Protein AF-A0A7C2TXX3-F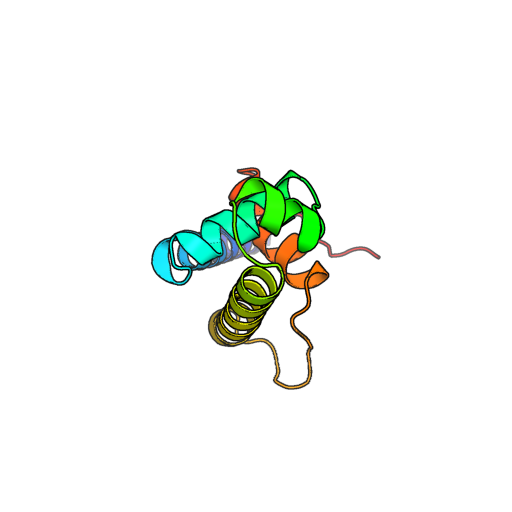1 (afdb_monomer_lite)

Secondary structure (DSSP, 8-state):
--HHHHHHHHHHHHHHHHIIIIIS-HHHHHHHHHHHHH---HHHHHHHTT--HHHHHHHHHHHHHHHHHHHT--TTS---HHHHHHHHHHHHHTSPPP-----

pLDDT: mean 85.18, std 13.75, range [37.62, 96.94]

Foldseek 3Di:
DPVVVVVVLVVLLVLLLCCLVPVQDPVLNLLLLCCQVVVDDLVVSCVVVVHDSVVSVVSVVVSQVSVCVSVVPDPPDGRDSVNSNQSNNCVSVVHGRDPPPDD

Sequence (103 aa):
MQEQRQLRHRAEWQRKKDFVERVLTRAEREVVELLVREGLSNESIAQRLHRSVRTIGNHLSHVYDKLHEFLGFREDVPTDRGVVIAELAPVFFGQPPRDESRG

Structure (mmCIF, N/CA/C/O backbone):
data_AF-A0A7C2TXX3-F1
#
_entry.id   AF-A0A7C2TXX3-F1
#
loop_
_atom_site.group_PDB
_atom_site.id
_atom_site.type_symbol
_atom_site.label_atom_id
_atom_site.label_alt_id
_atom_site.label_comp_id
_atom_site.label_asym_id
_atom_site.label_entity_id
_atom_site.label_seq_id
_atom_site.pdbx_PDB_ins_code
_atom_site.Cartn_x
_atom_site.Cartn_y
_atom_site.Cartn_z
_atom_site.occupancy
_atom_site.B_iso_or_equiv
_atom_site.auth_seq_id
_atom_site.auth_comp_id
_atom_site.auth_asym_id
_atom_site.auth_atom_id
_atom_site.pdbx_PDB_model_num
ATOM 1 N N . MET A 1 1 ? -17.103 11.799 -29.366 1.00 56.81 1 MET A N 1
ATOM 2 C CA . MET A 1 1 ? -16.367 10.608 -28.869 1.00 56.81 1 MET A CA 1
ATOM 3 C C . MET A 1 1 ? -15.512 10.893 -27.613 1.00 56.81 1 MET A C 1
ATOM 5 O O . MET A 1 1 ? -14.449 10.306 -27.470 1.00 56.81 1 MET A O 1
ATOM 9 N N . GLN A 1 2 ? -15.953 11.744 -26.672 1.00 57.44 2 GLN A N 1
ATOM 10 C CA . GLN A 1 2 ? -15.182 12.065 -25.446 1.00 57.44 2 GLN A CA 1
ATOM 11 C C . GLN A 1 2 ? -15.814 11.501 -24.155 1.00 57.44 2 GLN A C 1
ATOM 13 O O . GLN A 1 2 ? -15.096 11.211 -23.202 1.00 57.44 2 GLN A O 1
ATOM 18 N N . GLU A 1 3 ? -17.124 11.230 -24.157 1.00 60.56 3 GLU A N 1
ATOM 19 C CA . GLU A 1 3 ? -17.885 10.767 -22.982 1.00 60.56 3 GLU A CA 1
ATOM 20 C C . GLU A 1 3 ? -17.413 9.410 -22.420 1.00 60.56 3 GLU A C 1
ATOM 22 O O . GLU A 1 3 ? -17.399 9.190 -21.212 1.00 60.56 3 GLU A O 1
ATOM 27 N N . GLN A 1 4 ? -16.967 8.494 -23.292 1.00 61.56 4 GLN A N 1
ATOM 28 C CA . GLN A 1 4 ? -16.632 7.122 -22.887 1.00 61.56 4 GLN A CA 1
ATOM 29 C C . GLN A 1 4 ? -15.363 7.016 -22.025 1.00 61.56 4 GLN A C 1
ATOM 31 O O . GLN A 1 4 ? -15.245 6.084 -21.231 1.00 61.56 4 GLN A O 1
ATOM 36 N N . ARG A 1 5 ? -14.413 7.955 -22.152 1.00 60.22 5 ARG A N 1
ATOM 37 C CA . ARG A 1 5 ? -13.143 7.902 -21.403 1.00 60.22 5 ARG A CA 1
ATOM 38 C C . ARG A 1 5 ? -13.332 8.237 -19.923 1.00 60.22 5 ARG A C 1
ATOM 40 O O . ARG A 1 5 ? -12.748 7.572 -19.077 1.00 60.22 5 ARG A O 1
ATOM 47 N N . GLN A 1 6 ? -14.196 9.200 -19.599 1.00 60.59 6 GLN A N 1
ATOM 48 C CA . GLN A 1 6 ? -14.411 9.615 -18.207 1.00 60.59 6 GLN A CA 1
ATOM 49 C C . GLN A 1 6 ? -15.131 8.545 -17.375 1.00 60.59 6 GLN A C 1
ATOM 51 O O . GLN A 1 6 ? -14.831 8.366 -16.194 1.00 60.59 6 GLN A O 1
ATOM 56 N N . LEU A 1 7 ? -16.056 7.805 -17.995 1.00 63.84 7 LEU A N 1
ATOM 57 C CA . LEU A 1 7 ? -16.794 6.733 -17.323 1.00 63.84 7 LEU A CA 1
ATOM 58 C C . LEU A 1 7 ? -15.875 5.579 -16.907 1.00 63.84 7 LEU A C 1
ATOM 60 O O . LEU A 1 7 ? -16.000 5.080 -15.789 1.00 63.84 7 LEU A O 1
ATOM 64 N N . ARG A 1 8 ? -14.926 5.194 -17.773 1.00 68.00 8 ARG A N 1
ATOM 65 C CA . ARG A 1 8 ? -13.954 4.132 -17.472 1.00 68.00 8 ARG A CA 1
ATOM 66 C C . ARG A 1 8 ? -13.029 4.529 -16.327 1.00 68.00 8 ARG A C 1
ATOM 68 O O . ARG A 1 8 ? -12.977 3.805 -15.339 1.00 68.00 8 ARG A O 1
ATOM 75 N N . HIS A 1 9 ? -12.457 5.734 -16.376 1.00 69.81 9 HIS A N 1
ATOM 76 C CA . HIS A 1 9 ? -11.586 6.245 -15.307 1.00 69.81 9 HIS A CA 1
ATOM 77 C C . HIS A 1 9 ? -12.270 6.247 -13.936 1.00 69.81 9 HIS A C 1
ATOM 79 O O . HIS A 1 9 ? -11.659 5.902 -12.924 1.00 69.81 9 HIS A O 1
ATOM 85 N N . ARG A 1 10 ? -13.559 6.613 -13.890 1.00 73.06 10 ARG A N 1
ATOM 86 C CA . ARG A 1 10 ? -14.332 6.631 -12.641 1.00 73.06 10 ARG A CA 1
ATOM 87 C C . ARG A 1 10 ? -14.631 5.223 -12.125 1.00 73.06 10 ARG A C 1
ATOM 89 O O . ARG A 1 10 ? -14.550 5.002 -10.919 1.00 73.06 10 ARG A O 1
ATOM 96 N N . ALA A 1 11 ? -14.955 4.284 -13.014 1.00 82.00 11 ALA A N 1
ATOM 97 C CA . ALA A 1 11 ? -15.189 2.887 -12.651 1.00 82.00 11 ALA A CA 1
ATOM 98 C C . ALA A 1 11 ? -13.904 2.204 -12.154 1.00 82.00 11 ALA A C 1
ATOM 100 O O . ALA A 1 11 ? -13.932 1.497 -11.148 1.00 82.00 11 ALA A O 1
ATOM 101 N N . GLU A 1 12 ? -12.771 2.466 -12.805 1.00 82.19 12 GLU A N 1
ATOM 102 C CA . GLU A 1 12 ? -11.463 1.943 -12.402 1.00 82.19 12 GLU A CA 1
ATOM 103 C C . GLU A 1 12 ? -11.031 2.487 -11.042 1.00 82.19 12 GLU A C 1
ATOM 105 O O . GLU A 1 12 ? -10.638 1.719 -10.164 1.00 82.19 12 GLU A O 1
ATOM 110 N N . TRP A 1 13 ? -11.180 3.796 -10.820 1.00 82.88 13 TRP A N 1
ATOM 111 C CA . TRP A 1 13 ? -10.898 4.389 -9.515 1.00 82.88 13 TRP A CA 1
ATOM 112 C C . TRP A 1 13 ? -11.794 3.808 -8.417 1.00 82.88 13 TRP A C 1
ATOM 114 O O . TRP A 1 13 ? -11.303 3.462 -7.342 1.00 82.88 13 TRP A O 1
ATOM 124 N N . GLN A 1 14 ? -13.089 3.637 -8.693 1.00 87.25 14 GLN A N 1
ATOM 125 C CA . GLN A 1 14 ? -14.016 3.052 -7.729 1.00 87.25 14 GLN A CA 1
ATOM 126 C C . GLN A 1 14 ? -13.651 1.601 -7.394 1.00 87.25 14 GLN A C 1
ATOM 128 O O . GLN A 1 14 ? -13.725 1.216 -6.230 1.00 87.25 14 GLN A O 1
ATOM 133 N N . ARG A 1 15 ? -13.213 0.814 -8.383 1.00 89.62 15 ARG A N 1
ATOM 134 C CA . ARG A 1 15 ? -12.759 -0.568 -8.185 1.00 89.62 15 ARG A CA 1
ATOM 135 C C . ARG A 1 15 ? -11.483 -0.627 -7.342 1.00 89.62 15 ARG A C 1
ATOM 137 O O . ARG A 1 15 ? -11.429 -1.389 -6.384 1.00 89.62 15 ARG A O 1
ATOM 144 N N . LYS A 1 16 ? -10.491 0.221 -7.628 1.00 89.81 16 LYS A N 1
ATOM 145 C CA . LYS A 1 16 ? -9.255 0.334 -6.826 1.00 89.81 16 LYS A CA 1
ATOM 146 C C . LYS A 1 16 ? -9.545 0.775 -5.389 1.00 89.81 16 LYS A C 1
ATOM 148 O O . LYS A 1 16 ? -8.947 0.263 -4.446 1.00 89.81 16 LYS A O 1
ATOM 153 N N . LYS A 1 17 ? -10.495 1.695 -5.207 1.00 90.88 17 LYS A N 1
ATOM 154 C CA . LYS A 1 17 ? -10.953 2.109 -3.878 1.00 90.88 17 LYS A CA 1
ATOM 155 C C . LYS A 1 17 ? -11.621 0.952 -3.130 1.00 90.88 17 LYS A C 1
ATOM 157 O O . LYS A 1 17 ? -11.283 0.717 -1.976 1.00 90.88 17 LYS A O 1
ATOM 162 N N . ASP A 1 18 ? -12.501 0.202 -3.793 1.00 93.00 18 ASP A N 1
ATOM 163 C CA . ASP A 1 18 ? -13.169 -0.973 -3.218 1.00 93.00 18 ASP A CA 1
ATOM 164 C C . ASP A 1 18 ? -12.162 -2.055 -2.799 1.00 93.00 18 ASP A C 1
ATOM 166 O O . ASP A 1 18 ? -12.273 -2.597 -1.704 1.00 93.00 18 ASP A O 1
ATOM 170 N N . PHE A 1 19 ? -11.107 -2.276 -3.591 1.00 93.56 19 PHE A N 1
ATOM 171 C CA . PHE A 1 19 ? -10.002 -3.161 -3.217 1.00 93.56 19 PHE A CA 1
ATOM 172 C C . PHE A 1 19 ? -9.366 -2.759 -1.877 1.00 93.56 19 PHE A C 1
ATOM 174 O O . PHE A 1 19 ? -9.297 -3.558 -0.940 1.00 93.56 19 PHE A O 1
ATOM 181 N N . VAL A 1 20 ? -8.950 -1.496 -1.748 1.00 93.12 20 VAL A N 1
ATOM 182 C CA . VAL A 1 20 ? -8.335 -0.996 -0.509 1.00 93.12 20 VAL A CA 1
ATOM 183 C C . VAL A 1 20 ? -9.328 -1.033 0.653 1.00 93.12 20 VAL A C 1
ATOM 185 O O . VAL A 1 20 ? -8.935 -1.357 1.776 1.00 93.12 20 VAL A O 1
ATOM 188 N N . GLU A 1 21 ? -10.601 -0.707 0.406 1.00 92.62 21 GLU A N 1
ATOM 189 C CA . GLU A 1 21 ? -11.633 -0.575 1.437 1.00 92.62 21 GLU A CA 1
ATOM 190 C C . GLU A 1 21 ? -12.210 -1.911 1.928 1.00 92.62 21 GLU A C 1
ATOM 192 O O . GLU A 1 21 ? -12.492 -2.028 3.123 1.00 92.62 21 GLU A O 1
ATOM 197 N N . ARG A 1 22 ? -12.367 -2.899 1.040 1.00 93.81 22 ARG A N 1
ATOM 198 C CA . ARG A 1 22 ? -13.126 -4.137 1.289 1.00 93.81 22 ARG A CA 1
ATOM 199 C C . ARG A 1 22 ? -12.320 -5.425 1.157 1.00 93.81 22 ARG A C 1
ATOM 201 O O . ARG A 1 22 ? -12.689 -6.408 1.792 1.00 93.81 22 ARG A O 1
ATOM 208 N N . VAL A 1 23 ? -11.256 -5.441 0.353 1.00 95.25 23 VAL A N 1
ATOM 209 C CA . VAL A 1 23 ? -10.445 -6.652 0.110 1.00 95.25 23 VAL A CA 1
ATOM 210 C C . VAL A 1 23 ? -9.241 -6.707 1.049 1.00 95.25 23 VAL A C 1
ATOM 212 O O . VAL A 1 23 ? -8.918 -7.763 1.603 1.00 95.25 23 VAL A O 1
ATOM 215 N N . LEU A 1 24 ? -8.585 -5.564 1.267 1.00 95.25 24 LEU A N 1
ATOM 216 C CA . LEU A 1 24 ? -7.480 -5.477 2.217 1.00 95.25 24 LEU A CA 1
ATOM 217 C C . LEU A 1 24 ? -7.986 -5.471 3.659 1.00 95.25 24 LEU A C 1
ATOM 219 O O . LEU A 1 24 ? -8.862 -4.695 4.045 1.00 95.25 24 LEU A O 1
ATOM 223 N N . THR A 1 25 ? -7.359 -6.299 4.488 1.00 95.81 25 THR A N 1
ATOM 224 C CA . THR A 1 25 ? -7.501 -6.218 5.940 1.00 95.81 25 THR A CA 1
ATOM 225 C C . THR A 1 25 ? -6.869 -4.928 6.460 1.00 95.81 25 THR A C 1
ATOM 227 O O . THR A 1 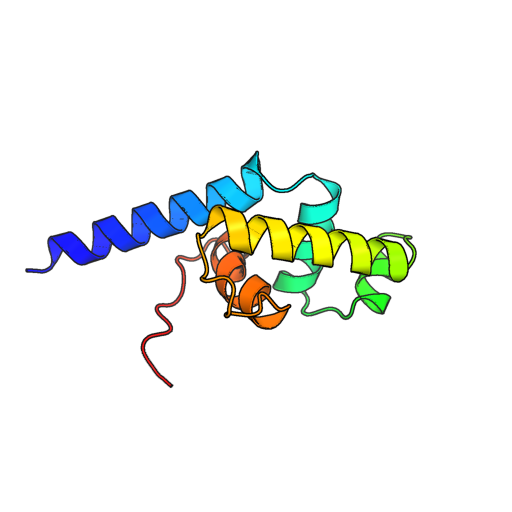25 ? -6.047 -4.291 5.797 1.00 95.81 25 THR A O 1
ATOM 230 N N . ARG A 1 26 ? -7.205 -4.550 7.698 1.00 93.94 26 ARG A N 1
ATOM 231 C CA . ARG A 1 26 ? -6.632 -3.357 8.336 1.00 93.94 26 ARG A CA 1
ATOM 232 C C . ARG A 1 26 ? -5.097 -3.383 8.358 1.00 93.94 26 ARG A C 1
ATOM 234 O O . ARG A 1 26 ? -4.482 -2.389 7.997 1.00 93.94 26 ARG A O 1
ATOM 241 N N . ALA A 1 27 ? -4.499 -4.517 8.724 1.00 93.69 27 ALA A N 1
ATOM 242 C CA . ALA A 1 27 ? -3.046 -4.647 8.816 1.00 93.69 27 ALA A CA 1
ATOM 243 C C . ALA A 1 27 ? -2.362 -4.564 7.442 1.00 93.69 27 ALA A C 1
ATOM 245 O O . ALA A 1 27 ? -1.314 -3.939 7.311 1.00 93.69 27 ALA A O 1
ATOM 246 N N . GLU A 1 28 ? -2.958 -5.165 6.410 1.00 95.75 28 GLU A N 1
ATOM 247 C CA . GLU A 1 28 ? -2.464 -5.056 5.034 1.00 95.75 28 GLU A CA 1
ATOM 248 C C . GLU A 1 28 ? -2.567 -3.616 4.526 1.00 95.75 28 GLU A C 1
ATOM 250 O O . GLU A 1 28 ? -1.611 -3.103 3.950 1.00 95.75 28 GLU A O 1
ATOM 255 N N . ARG A 1 29 ? -3.686 -2.931 4.797 1.00 95.38 29 ARG A N 1
ATOM 256 C CA . ARG A 1 29 ? -3.865 -1.524 4.420 1.00 95.38 29 ARG A CA 1
ATOM 257 C C . ARG A 1 29 ? -2.814 -0.626 5.066 1.00 95.38 29 ARG A C 1
ATOM 259 O O . ARG A 1 29 ? -2.261 0.208 4.364 1.00 95.38 29 ARG A O 1
ATOM 266 N N . GLU A 1 30 ? -2.522 -0.792 6.356 1.00 94.81 30 GLU A N 1
ATOM 267 C CA . GLU A 1 30 ? -1.493 0.005 7.045 1.00 94.81 30 GLU A CA 1
ATOM 268 C C . GLU A 1 30 ? -0.105 -0.196 6.419 1.00 94.81 30 GLU A C 1
ATOM 270 O O . GLU A 1 30 ? 0.626 0.766 6.194 1.00 94.81 30 GLU A O 1
ATOM 275 N N . VAL A 1 31 ? 0.239 -1.439 6.068 1.00 95.56 31 VAL A N 1
ATOM 276 C CA . VAL A 1 31 ? 1.493 -1.748 5.365 1.00 95.56 31 VAL A CA 1
ATOM 277 C C . VAL A 1 31 ? 1.543 -1.078 3.992 1.00 95.56 31 VAL A C 1
ATOM 279 O O . VAL A 1 31 ? 2.542 -0.440 3.660 1.00 95.56 31 VAL A O 1
ATOM 282 N N . VAL A 1 32 ? 0.473 -1.200 3.203 1.00 95.00 32 VAL A N 1
ATOM 283 C CA . VAL A 1 32 ? 0.386 -0.616 1.857 1.00 95.00 32 VAL A CA 1
ATOM 284 C C . VAL A 1 32 ? 0.382 0.912 1.911 1.00 95.00 32 VAL A C 1
ATOM 286 O O . VAL A 1 32 ? 1.015 1.550 1.079 1.00 95.00 32 VAL A O 1
ATOM 289 N N . GLU A 1 33 ? -0.280 1.518 2.893 1.00 94.44 33 GLU A N 1
ATOM 290 C CA . GLU A 1 33 ? -0.306 2.970 3.059 1.00 94.44 33 GLU A CA 1
ATOM 291 C C . GLU A 1 33 ? 1.099 3.527 3.309 1.00 94.44 33 GLU A C 1
ATOM 293 O O . GLU A 1 33 ? 1.516 4.459 2.620 1.00 94.44 33 GLU A O 1
ATOM 298 N N . LEU A 1 34 ? 1.855 2.929 4.239 1.00 93.94 34 LEU A N 1
ATOM 299 C CA . LEU A 1 34 ? 3.243 3.315 4.514 1.00 93.94 34 LEU A CA 1
ATOM 300 C C . LEU A 1 34 ? 4.142 3.093 3.294 1.00 93.94 34 LEU A C 1
ATOM 302 O O . LEU A 1 34 ? 4.965 3.942 2.953 1.00 93.94 34 LEU A O 1
ATOM 306 N N . LEU A 1 35 ? 3.955 1.963 2.611 1.00 93.44 35 LEU A N 1
ATOM 307 C CA . LEU A 1 35 ? 4.647 1.642 1.370 1.00 93.44 35 LEU A CA 1
ATOM 308 C C . LEU A 1 35 ? 4.432 2.727 0.305 1.00 93.44 35 LEU A C 1
ATOM 310 O O . LEU A 1 35 ? 5.390 3.217 -0.285 1.00 93.44 35 LEU A O 1
ATOM 314 N N . VAL A 1 36 ? 3.177 3.091 0.060 1.00 92.38 36 VAL A N 1
ATOM 315 C CA . VAL A 1 36 ? 2.771 4.003 -1.011 1.00 92.38 36 VAL A CA 1
ATOM 316 C C . VAL A 1 36 ? 3.130 5.450 -0.690 1.00 92.38 36 VAL A C 1
ATOM 318 O O . VAL A 1 36 ? 3.617 6.172 -1.558 1.00 92.38 36 VAL A O 1
ATOM 321 N N . ARG A 1 37 ? 2.869 5.893 0.543 1.00 90.31 37 ARG A N 1
ATOM 322 C CA . ARG A 1 37 ? 3.039 7.298 0.933 1.00 90.31 37 ARG A CA 1
ATOM 323 C C . ARG A 1 37 ? 4.482 7.660 1.224 1.00 90.31 37 ARG A C 1
ATOM 325 O O . ARG A 1 37 ? 4.908 8.756 0.878 1.00 90.31 37 ARG A O 1
ATOM 332 N N . GLU A 1 38 ? 5.207 6.764 1.883 1.00 88.12 38 GLU A N 1
ATOM 333 C CA . GLU A 1 38 ? 6.562 7.036 2.360 1.00 88.12 38 GLU A CA 1
ATOM 334 C C . GLU A 1 38 ? 7.632 6.313 1.516 1.00 88.12 38 GLU A C 1
ATOM 336 O O . GLU A 1 38 ? 8.821 6.574 1.677 1.00 88.12 38 GLU A O 1
ATOM 341 N N . GLY A 1 39 ? 7.246 5.405 0.609 1.00 86.38 39 GLY A N 1
ATOM 342 C CA . GLY A 1 39 ? 8.193 4.654 -0.225 1.00 86.38 39 GLY A CA 1
ATOM 343 C C . GLY A 1 39 ? 9.063 3.668 0.565 1.00 86.38 39 GLY A C 1
ATOM 344 O O . GLY A 1 39 ? 10.065 3.178 0.048 1.00 86.38 39 GLY A O 1
ATOM 345 N N . LEU A 1 40 ? 8.697 3.365 1.815 1.00 86.69 40 LEU A N 1
ATOM 346 C CA . LEU A 1 40 ? 9.555 2.697 2.798 1.00 86.69 40 LEU A CA 1
ATOM 347 C C . LEU A 1 40 ? 9.837 1.227 2.488 1.00 86.69 40 LEU A C 1
ATOM 349 O O . LEU A 1 40 ? 8.942 0.464 2.115 1.00 86.69 40 LEU A O 1
ATOM 353 N N . SER A 1 41 ? 11.073 0.791 2.719 1.00 91.12 41 SER A N 1
ATOM 354 C CA . SER A 1 41 ? 11.456 -0.626 2.681 1.00 91.12 41 SER A CA 1
ATOM 355 C C . SER A 1 41 ? 10.715 -1.444 3.743 1.00 91.12 41 SER A C 1
ATOM 357 O O . SER A 1 41 ? 10.268 -0.910 4.759 1.00 91.12 41 SER A O 1
ATOM 359 N N . ASN A 1 42 ? 10.632 -2.765 3.551 1.00 92.62 42 ASN A N 1
ATOM 360 C CA . ASN A 1 42 ? 9.955 -3.667 4.493 1.00 92.62 42 ASN A CA 1
ATOM 361 C C . ASN A 1 42 ? 10.517 -3.549 5.919 1.00 92.62 42 ASN A C 1
ATOM 363 O O . ASN A 1 42 ? 9.763 -3.652 6.880 1.00 92.62 42 ASN A O 1
ATOM 367 N N . GLU A 1 43 ? 11.820 -3.298 6.053 1.00 94.69 43 GLU A N 1
ATOM 368 C CA . GLU A 1 43 ? 12.496 -3.065 7.334 1.00 94.69 43 GLU A CA 1
ATOM 369 C C . GLU A 1 43 ? 11.996 -1.801 8.035 1.00 94.69 43 GLU A C 1
ATOM 371 O O . GLU A 1 43 ? 11.636 -1.843 9.210 1.00 94.69 43 GLU A O 1
ATOM 376 N N . SER A 1 44 ? 11.900 -0.687 7.310 1.00 94.81 44 SER A N 1
ATOM 377 C CA . SER A 1 44 ? 11.408 0.579 7.855 1.00 94.81 44 SER A CA 1
ATOM 378 C C . SER A 1 44 ? 9.920 0.504 8.210 1.00 94.81 44 SER A C 1
ATOM 380 O O . SER A 1 44 ? 9.512 0.990 9.263 1.00 94.81 44 SER A O 1
ATOM 382 N N . ILE A 1 45 ? 9.110 -0.167 7.381 1.00 95.06 45 ILE A N 1
ATOM 383 C CA . ILE A 1 45 ? 7.696 -0.438 7.685 1.00 95.06 45 ILE A CA 1
ATOM 384 C C . ILE A 1 45 ? 7.582 -1.304 8.947 1.00 95.06 45 ILE A C 1
ATOM 386 O O . ILE A 1 45 ? 6.786 -1.007 9.836 1.00 95.06 45 ILE A O 1
ATOM 390 N N . ALA A 1 46 ? 8.399 -2.355 9.054 1.00 95.75 46 ALA A N 1
ATOM 391 C CA . ALA A 1 46 ? 8.425 -3.248 10.207 1.00 95.75 46 ALA A CA 1
ATOM 392 C C . ALA A 1 46 ? 8.763 -2.494 11.499 1.00 95.75 46 ALA A C 1
ATOM 394 O O . ALA A 1 46 ? 8.064 -2.654 12.500 1.00 95.75 46 ALA A O 1
ATOM 395 N N . GLN A 1 47 ? 9.770 -1.618 11.462 1.00 95.94 47 GLN A N 1
ATOM 396 C CA . GLN A 1 47 ? 10.127 -0.761 12.593 1.00 95.94 47 GLN A CA 1
ATOM 397 C C . GLN A 1 47 ? 8.972 0.162 12.997 1.00 95.94 47 GLN A C 1
ATOM 399 O O . GLN A 1 47 ? 8.631 0.233 14.174 1.00 95.94 47 GLN A O 1
ATOM 404 N N . ARG A 1 48 ? 8.332 0.822 12.026 1.00 94.38 48 ARG A N 1
ATOM 405 C CA . ARG A 1 48 ? 7.251 1.791 12.266 1.00 94.38 48 ARG A CA 1
ATOM 406 C C . ARG A 1 48 ? 5.976 1.151 12.809 1.00 94.38 48 ARG A C 1
ATOM 408 O O . ARG A 1 48 ? 5.301 1.744 13.642 1.00 94.38 48 ARG A O 1
ATOM 415 N N . LEU A 1 49 ? 5.672 -0.068 12.370 1.00 94.56 49 LEU A N 1
ATOM 416 C CA . LEU A 1 49 ? 4.530 -0.846 12.855 1.00 94.56 49 LEU A CA 1
ATOM 417 C C . LEU A 1 49 ? 4.864 -1.721 14.073 1.00 94.56 49 LEU A C 1
ATOM 419 O O . LEU A 1 49 ? 3.988 -2.438 14.560 1.00 94.56 49 LEU A O 1
ATOM 423 N N . HIS A 1 50 ? 6.110 -1.702 14.561 1.00 95.31 50 HIS A N 1
ATOM 424 C CA . HIS A 1 50 ? 6.599 -2.595 15.617 1.00 95.31 50 HIS A CA 1
ATOM 425 C C . HIS A 1 50 ? 6.301 -4.081 15.319 1.00 95.31 50 HIS A C 1
ATOM 427 O O . HIS A 1 50 ? 5.803 -4.837 16.162 1.00 95.31 50 HIS A O 1
ATOM 433 N N . ARG A 1 51 ? 6.571 -4.505 14.078 1.00 95.62 51 ARG A N 1
ATOM 434 C CA . ARG A 1 51 ? 6.393 -5.876 13.572 1.00 95.62 51 ARG A CA 1
ATOM 435 C C . ARG A 1 51 ? 7.707 -6.442 13.047 1.00 95.62 51 ARG A C 1
ATOM 437 O O . ARG A 1 51 ? 8.690 -5.732 12.887 1.00 95.62 51 ARG A O 1
ATOM 444 N N . SER A 1 52 ? 7.722 -7.745 12.773 1.00 96.94 52 SER A N 1
ATOM 445 C CA . SER A 1 52 ? 8.865 -8.377 12.112 1.00 96.94 52 SER A CA 1
ATOM 446 C C . SER A 1 52 ? 8.842 -8.108 10.605 1.00 96.94 52 SER A C 1
ATOM 448 O O . SER A 1 52 ? 7.771 -8.080 9.996 1.00 96.94 52 SER A O 1
ATOM 450 N N . VAL A 1 53 ? 10.020 -7.994 9.985 1.00 96.88 53 VAL A N 1
ATOM 451 C CA . VAL A 1 53 ? 10.164 -7.851 8.521 1.00 96.88 53 VAL A CA 1
ATOM 452 C C . VAL A 1 53 ? 9.475 -8.999 7.782 1.00 96.88 53 VAL A C 1
ATOM 454 O O . VAL A 1 53 ? 8.829 -8.780 6.763 1.00 96.88 53 VAL A O 1
ATOM 457 N N . ARG A 1 54 ? 9.533 -10.215 8.341 1.00 96.56 54 ARG A N 1
ATOM 458 C CA . ARG A 1 54 ? 8.844 -11.392 7.801 1.00 96.56 54 ARG A CA 1
ATOM 459 C C . ARG A 1 54 ? 7.324 -11.225 7.795 1.00 96.56 54 ARG A C 1
ATOM 461 O O . ARG A 1 54 ? 6.683 -11.587 6.819 1.00 96.56 54 ARG A O 1
ATOM 468 N N . THR A 1 55 ? 6.744 -10.657 8.853 1.00 96.12 55 THR A N 1
ATOM 469 C CA . THR A 1 55 ? 5.304 -10.354 8.899 1.00 96.12 55 THR A CA 1
ATOM 470 C C . THR A 1 55 ? 4.923 -9.344 7.818 1.00 96.12 55 THR A C 1
ATOM 472 O O . THR A 1 55 ? 3.922 -9.543 7.138 1.00 96.12 55 THR A O 1
ATOM 475 N N . ILE A 1 56 ? 5.737 -8.301 7.619 1.00 96.25 56 ILE A N 1
ATOM 476 C CA . ILE A 1 56 ? 5.512 -7.317 6.551 1.00 96.25 56 ILE A CA 1
ATOM 477 C C . ILE A 1 56 ? 5.607 -7.974 5.171 1.00 96.25 56 ILE A C 1
ATOM 479 O O . ILE A 1 56 ? 4.738 -7.748 4.336 1.00 96.25 56 ILE A O 1
ATOM 483 N N . GLY A 1 57 ? 6.614 -8.825 4.955 1.00 95.12 57 GLY A N 1
ATOM 484 C CA . GLY A 1 57 ? 6.761 -9.607 3.728 1.00 95.12 57 GLY A CA 1
ATOM 485 C C . GLY A 1 57 ? 5.527 -10.460 3.439 1.00 95.12 57 GLY A C 1
ATOM 486 O O . GLY A 1 57 ? 4.971 -10.358 2.354 1.00 95.12 57 GLY A O 1
ATOM 487 N N . ASN A 1 58 ? 5.035 -11.207 4.432 1.00 96.19 58 ASN A N 1
ATOM 488 C CA . ASN A 1 58 ? 3.824 -12.018 4.284 1.00 96.19 58 ASN A CA 1
ATOM 489 C C . ASN A 1 58 ? 2.581 -11.171 3.973 1.00 96.19 58 ASN A C 1
ATOM 491 O O . ASN A 1 58 ? 1.791 -11.547 3.112 1.00 96.19 58 ASN A O 1
ATOM 495 N N . HIS A 1 59 ? 2.401 -10.027 4.645 1.00 95.31 59 HIS A N 1
ATOM 496 C CA . HIS A 1 59 ? 1.291 -9.119 4.338 1.00 95.31 59 HIS A CA 1
ATOM 497 C C . HIS A 1 59 ? 1.374 -8.600 2.898 1.00 95.31 59 HIS A C 1
ATOM 499 O O . HIS A 1 59 ? 0.359 -8.568 2.213 1.00 95.31 59 HIS A O 1
ATOM 505 N N . LEU A 1 60 ? 2.566 -8.221 2.428 1.00 94.56 60 LEU A N 1
ATOM 506 C CA . LEU A 1 60 ? 2.755 -7.760 1.053 1.00 94.56 60 LEU A CA 1
ATOM 507 C C . LEU A 1 60 ? 2.508 -8.872 0.034 1.00 94.56 60 LEU A C 1
ATOM 509 O O . LEU A 1 60 ? 1.815 -8.621 -0.941 1.00 94.56 60 LEU A O 1
ATOM 513 N N . SER A 1 61 ? 2.987 -10.094 0.281 1.00 94.25 61 SER A N 1
ATOM 514 C CA . SER A 1 61 ? 2.692 -11.246 -0.580 1.00 94.25 61 SER A CA 1
ATOM 515 C C . SER A 1 61 ? 1.187 -11.475 -0.716 1.00 94.25 61 SER A C 1
ATOM 517 O O . SER A 1 61 ? 0.683 -11.528 -1.830 1.00 94.25 61 SER A O 1
ATOM 519 N N . HIS A 1 62 ? 0.444 -11.485 0.395 1.00 95.31 62 HIS A N 1
ATOM 520 C CA . HIS A 1 62 ? -1.013 -11.628 0.335 1.00 95.31 62 HIS A CA 1
ATOM 521 C C . HIS A 1 62 ? -1.695 -10.459 -0.390 1.00 95.31 62 HIS A C 1
ATOM 523 O O . HIS A 1 62 ? -2.698 -10.657 -1.069 1.00 95.31 62 HIS A O 1
ATOM 529 N N . VAL A 1 63 ? -1.179 -9.231 -0.254 1.00 95.31 63 VAL A N 1
ATOM 530 C CA . VAL A 1 63 ? -1.679 -8.076 -1.016 1.00 95.31 63 VAL A CA 1
ATOM 531 C C . VAL A 1 63 ? -1.444 -8.274 -2.511 1.00 95.31 63 VAL A C 1
ATOM 533 O O . VAL A 1 63 ? -2.333 -7.943 -3.292 1.00 95.31 63 VAL A O 1
ATOM 536 N N . TYR A 1 64 ? -0.283 -8.796 -2.910 1.00 93.56 64 TYR A N 1
ATOM 537 C CA . TYR A 1 64 ? 0.047 -9.055 -4.312 1.00 93.56 64 TYR A CA 1
ATOM 538 C C . TYR A 1 64 ? -0.899 -10.087 -4.921 1.00 93.56 64 TYR A C 1
ATOM 540 O O . TYR A 1 64 ? -1.478 -9.814 -5.971 1.00 93.56 64 TYR A O 1
ATOM 548 N N . ASP A 1 65 ? -1.129 -11.199 -4.221 1.00 92.69 65 ASP A N 1
ATOM 549 C CA . ASP A 1 65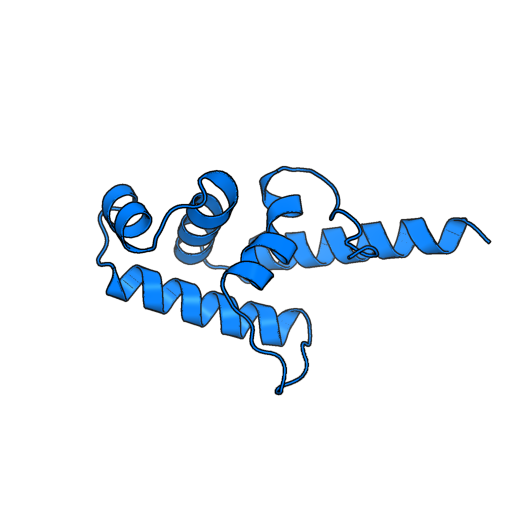 ? -2.068 -12.240 -4.650 1.00 92.69 65 ASP A CA 1
ATOM 550 C C . ASP A 1 65 ? -3.490 -11.674 -4.780 1.00 92.69 65 ASP A C 1
ATOM 552 O O . ASP A 1 65 ? -4.111 -11.753 -5.838 1.00 92.69 65 ASP A O 1
ATOM 556 N N . LYS A 1 66 ? -3.973 -10.967 -3.750 1.00 94.00 66 LYS A N 1
ATOM 557 C CA . LYS A 1 66 ? -5.302 -10.340 -3.776 1.00 94.00 66 LYS A CA 1
ATOM 558 C C . LYS A 1 66 ? -5.447 -9.328 -4.907 1.00 94.00 66 LYS A C 1
ATOM 560 O O . LYS A 1 66 ? -6.516 -9.241 -5.506 1.00 94.00 66 LYS A O 1
ATOM 565 N N . LEU A 1 67 ? -4.422 -8.512 -5.164 1.00 91.75 67 LEU A N 1
ATOM 566 C CA . LEU A 1 67 ? -4.466 -7.504 -6.223 1.00 91.75 67 LEU A CA 1
ATOM 567 C C . LEU A 1 67 ? -4.504 -8.172 -7.599 1.00 91.75 67 LEU A C 1
ATOM 569 O O . LEU A 1 67 ? -5.279 -7.742 -8.455 1.00 91.75 67 LEU A O 1
ATOM 573 N N . HIS A 1 68 ? -3.713 -9.233 -7.778 1.00 90.06 68 HIS A N 1
ATOM 574 C CA . HIS A 1 68 ? -3.699 -10.062 -8.980 1.00 90.06 68 HIS A CA 1
ATOM 575 C C . HIS A 1 68 ? -5.077 -10.644 -9.280 1.00 90.06 68 HIS A C 1
ATOM 577 O O . HIS A 1 68 ? -5.646 -10.356 -10.337 1.00 90.06 68 HIS A O 1
ATOM 583 N N . GLU A 1 69 ? -5.662 -11.339 -8.304 1.00 90.56 69 GLU A N 1
ATOM 584 C CA . GLU A 1 69 ? -6.987 -11.946 -8.424 1.00 90.56 69 GLU A CA 1
ATOM 585 C C . GLU A 1 69 ? -8.083 -10.892 -8.642 1.00 90.56 69 GLU A C 1
ATOM 587 O O . GLU A 1 69 ? -8.965 -11.052 -9.488 1.00 90.56 69 GLU A O 1
ATOM 592 N N . PHE A 1 70 ? -8.035 -9.778 -7.904 1.00 90.12 70 PHE A N 1
ATOM 593 C CA . PHE A 1 70 ? -9.103 -8.780 -7.926 1.00 90.12 70 PHE A CA 1
ATOM 594 C C . PHE A 1 70 ? -9.106 -7.915 -9.188 1.00 90.12 70 PHE A C 1
ATOM 596 O O . PHE A 1 70 ? -10.184 -7.566 -9.681 1.00 90.12 70 PHE A O 1
ATOM 603 N N . LEU A 1 71 ? -7.934 -7.533 -9.708 1.00 83.88 71 LEU A N 1
ATOM 604 C CA . LEU A 1 71 ? -7.828 -6.783 -10.965 1.00 83.88 71 LEU A CA 1
ATOM 605 C C . LEU A 1 71 ? -7.880 -7.696 -12.195 1.00 83.88 71 LEU A C 1
ATOM 607 O O . LEU A 1 71 ? -8.211 -7.214 -13.279 1.00 83.88 71 LEU A O 1
ATOM 611 N N . GLY A 1 72 ? -7.664 -9.001 -12.017 1.00 84.75 72 GLY A N 1
ATOM 612 C CA . GLY A 1 72 ? -7.677 -9.982 -13.097 1.00 84.75 72 GLY A CA 1
ATOM 613 C C . GLY A 1 72 ? -6.434 -9.873 -13.973 1.00 84.75 72 GLY A C 1
ATOM 614 O O . GLY A 1 72 ? -6.541 -9.937 -15.200 1.00 84.75 72 GLY A O 1
ATOM 615 N N . PHE A 1 73 ? -5.267 -9.652 -13.359 1.00 82.12 73 PHE A N 1
ATOM 616 C CA . PHE A 1 73 ? -4.005 -9.746 -14.087 1.00 82.12 73 PHE A CA 1
ATOM 617 C C . PHE A 1 73 ? -3.836 -11.171 -14.624 1.00 82.12 73 PHE A C 1
ATOM 619 O O . PHE A 1 73 ? -4.333 -12.143 -14.054 1.00 82.12 73 PHE A 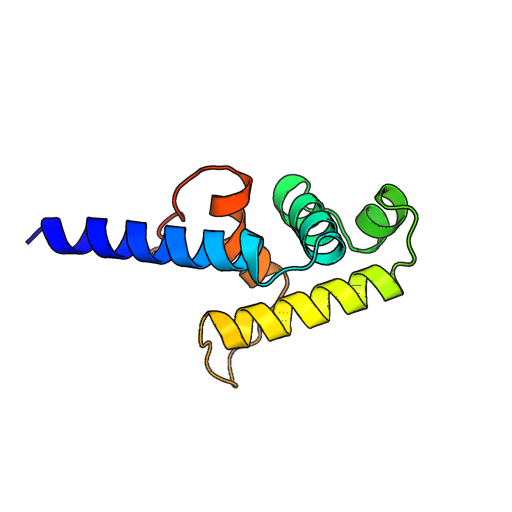O 1
ATOM 626 N N . ARG A 1 74 ? -3.157 -11.307 -15.765 1.00 77.75 74 ARG A N 1
ATOM 627 C CA . ARG A 1 74 ? -2.856 -12.635 -16.307 1.00 77.75 74 ARG A CA 1
ATOM 628 C C . ARG A 1 74 ? -1.868 -13.344 -15.380 1.00 77.75 74 ARG A C 1
ATOM 630 O O . ARG A 1 74 ? -1.018 -12.687 -14.783 1.00 77.75 74 ARG A O 1
ATOM 637 N N . GLU A 1 75 ? -1.939 -14.669 -15.290 1.00 78.12 75 GLU A N 1
ATOM 638 C CA . GLU A 1 75 ? -1.053 -15.480 -14.433 1.00 78.12 75 GLU A CA 1
ATOM 639 C C . GLU A 1 75 ? 0.444 -15.290 -14.749 1.00 78.12 75 GLU A C 1
ATOM 641 O O . GLU A 1 75 ? 1.283 -15.471 -13.874 1.00 78.12 75 GLU A O 1
ATOM 646 N N . ASP A 1 76 ? 0.790 -14.879 -15.975 1.00 80.00 76 ASP A N 1
ATOM 647 C CA . ASP A 1 76 ? 2.170 -14.605 -16.397 1.00 80.00 76 ASP A CA 1
ATOM 648 C C . ASP A 1 76 ? 2.719 -13.243 -15.942 1.00 80.00 76 ASP A C 1
ATOM 650 O O . ASP A 1 76 ? 3.914 -12.988 -16.088 1.00 80.00 76 ASP A O 1
ATOM 654 N N . VAL A 1 77 ? 1.864 -12.356 -15.426 1.00 76.00 77 VAL A N 1
ATOM 655 C CA . VAL A 1 77 ? 2.254 -10.998 -15.038 1.00 76.00 77 VAL A CA 1
ATOM 656 C C . VAL A 1 77 ? 2.554 -10.974 -13.539 1.00 76.00 77 VAL A C 1
ATOM 658 O O . VAL A 1 77 ? 1.632 -11.157 -12.740 1.00 76.00 77 VAL A O 1
ATOM 661 N N . PRO A 1 78 ? 3.814 -10.738 -13.130 1.00 79.12 78 PRO A N 1
ATOM 662 C CA . PRO A 1 78 ? 4.148 -10.640 -11.720 1.00 79.12 78 PRO A CA 1
ATOM 663 C C . PRO A 1 78 ? 3.505 -9.389 -11.109 1.00 79.12 78 PRO A C 1
ATOM 665 O O . PRO A 1 78 ? 3.592 -8.285 -11.651 1.00 79.12 78 PRO A O 1
ATOM 668 N N . THR A 1 79 ? 2.851 -9.567 -9.961 1.00 88.19 79 THR A N 1
ATOM 669 C CA . THR A 1 79 ? 2.372 -8.449 -9.147 1.00 88.19 79 THR A CA 1
ATOM 670 C C . THR A 1 79 ? 3.433 -8.122 -8.113 1.00 88.19 79 THR A C 1
ATOM 672 O O . THR A 1 79 ? 3.512 -8.744 -7.057 1.00 88.19 79 THR A O 1
ATOM 675 N N . ASP A 1 80 ? 4.259 -7.132 -8.426 1.00 88.62 80 ASP A N 1
ATOM 676 C CA . ASP A 1 80 ? 5.335 -6.699 -7.545 1.00 88.62 80 ASP A CA 1
ATOM 677 C C . ASP A 1 80 ? 4.977 -5.417 -6.787 1.00 88.62 80 ASP A C 1
ATOM 679 O O . ASP A 1 80 ? 3.975 -4.739 -7.02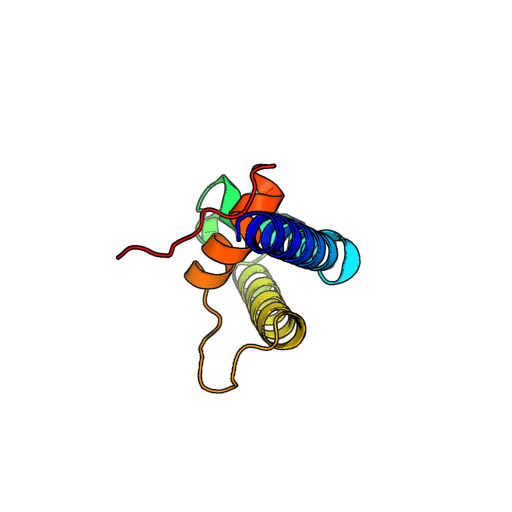8 1.00 88.62 80 ASP A O 1
ATOM 683 N N . ARG A 1 81 ? 5.900 -5.003 -5.919 1.00 90.19 81 ARG A N 1
ATOM 684 C CA . ARG A 1 81 ? 5.848 -3.731 -5.193 1.00 90.19 81 ARG A CA 1
ATOM 685 C C . ARG A 1 81 ? 5.570 -2.525 -6.098 1.00 90.19 81 ARG A C 1
ATOM 687 O O . ARG A 1 81 ? 4.804 -1.647 -5.713 1.00 90.19 81 ARG A O 1
ATOM 694 N N . GLY A 1 82 ? 6.206 -2.469 -7.271 1.00 88.75 82 GLY A N 1
ATOM 695 C CA . GLY A 1 82 ? 6.030 -1.372 -8.227 1.00 88.75 82 GLY A CA 1
ATOM 696 C C . GLY A 1 82 ? 4.594 -1.282 -8.736 1.00 88.75 82 GLY A C 1
ATOM 697 O O . GLY A 1 82 ? 4.009 -0.202 -8.708 1.00 88.75 82 GLY A O 1
ATOM 698 N N . VAL A 1 83 ? 4.005 -2.429 -9.090 1.00 89.12 83 VAL A N 1
ATOM 699 C CA . VAL A 1 83 ? 2.605 -2.533 -9.523 1.00 89.12 83 VAL A CA 1
ATOM 700 C C . VAL A 1 83 ? 1.670 -2.094 -8.402 1.00 89.12 83 VAL A C 1
ATOM 702 O O . VAL A 1 83 ? 0.803 -1.260 -8.625 1.00 89.12 83 VAL A O 1
ATOM 705 N N . VAL A 1 84 ? 1.877 -2.563 -7.167 1.00 90.19 84 VAL A N 1
ATOM 706 C CA . VAL A 1 84 ? 1.056 -2.123 -6.025 1.00 90.19 84 VAL A CA 1
ATOM 707 C C . VAL A 1 84 ? 1.108 -0.612 -5.832 1.00 90.19 84 VAL A C 1
ATOM 709 O O . VAL A 1 84 ? 0.068 0.011 -5.611 1.00 90.19 84 VAL A O 1
ATOM 712 N N . ILE A 1 85 ? 2.298 -0.012 -5.914 1.00 90.75 85 ILE A N 1
ATOM 713 C CA . ILE A 1 85 ? 2.439 1.439 -5.786 1.00 90.75 85 ILE A CA 1
ATOM 714 C C . ILE A 1 85 ? 1.701 2.139 -6.928 1.00 90.75 85 ILE A C 1
ATOM 716 O O . ILE A 1 85 ? 0.880 3.004 -6.648 1.00 90.75 85 ILE A O 1
ATOM 720 N N . ALA A 1 86 ? 1.940 1.761 -8.184 1.00 88.25 86 ALA A N 1
ATOM 721 C CA . ALA A 1 86 ? 1.298 2.382 -9.344 1.00 88.25 86 ALA A CA 1
ATOM 722 C C . ALA A 1 86 ? -0.236 2.274 -9.285 1.00 88.25 86 ALA A C 1
ATOM 724 O O . ALA A 1 86 ? -0.960 3.261 -9.452 1.00 88.25 86 ALA A O 1
ATOM 725 N N . GLU A 1 87 ? -0.743 1.089 -8.949 1.00 89.19 87 GLU A N 1
ATOM 726 C CA . GLU A 1 87 ? -2.172 0.812 -8.934 1.00 89.19 87 GLU A CA 1
ATOM 727 C C . GLU A 1 87 ? -2.891 1.484 -7.761 1.00 89.19 87 GLU A C 1
ATOM 729 O O . GLU A 1 87 ? -4.005 1.986 -7.939 1.00 89.19 87 GLU A O 1
ATOM 734 N N . LEU A 1 88 ? -2.276 1.526 -6.573 1.00 91.38 88 LEU A N 1
ATOM 735 C CA . LEU A 1 88 ? -2.945 1.971 -5.345 1.00 91.38 88 LEU A CA 1
ATOM 736 C C . LEU A 1 88 ? -2.570 3.386 -4.897 1.00 91.38 88 LEU A C 1
ATOM 738 O O . LEU A 1 88 ? -3.366 4.007 -4.188 1.00 91.38 88 LEU A O 1
ATOM 742 N N . ALA A 1 89 ? -1.434 3.946 -5.332 1.00 90.81 89 ALA A N 1
ATOM 743 C CA . ALA A 1 89 ? -1.059 5.339 -5.052 1.00 90.81 89 ALA A CA 1
ATOM 744 C C . ALA A 1 89 ? -2.197 6.346 -5.255 1.00 90.81 89 ALA A C 1
ATOM 746 O O . ALA A 1 89 ? -2.458 7.134 -4.342 1.00 90.81 89 ALA A O 1
ATOM 747 N N . PRO A 1 90 ? -2.950 6.300 -6.364 1.00 89.00 90 PRO A N 1
ATOM 748 C CA . PRO A 1 90 ? -4.033 7.248 -6.601 1.00 89.00 90 PRO A CA 1
ATOM 749 C C . PRO A 1 90 ? -5.098 7.215 -5.491 1.00 89.00 90 PRO A C 1
ATOM 751 O O . PRO A 1 90 ? -5.562 8.257 -5.024 1.00 89.00 90 PRO A O 1
ATOM 754 N N . VAL A 1 91 ? -5.417 6.020 -4.979 1.00 90.62 91 VAL A N 1
ATOM 755 C CA . VAL A 1 91 ? -6.378 5.839 -3.882 1.00 90.62 91 VAL A CA 1
ATOM 756 C C . VAL A 1 91 ? -5.874 6.495 -2.594 1.00 90.62 91 VAL A C 1
ATOM 758 O O . VAL A 1 91 ? -6.630 7.219 -1.948 1.00 90.62 91 VAL A O 1
ATOM 761 N N . PHE A 1 92 ? -4.601 6.301 -2.240 1.00 89.75 92 PHE A N 1
ATOM 762 C CA . PHE A 1 92 ? -4.025 6.843 -1.001 1.00 89.75 92 PHE A CA 1
ATOM 763 C C . PHE A 1 92 ? -3.698 8.339 -1.067 1.00 89.75 92 PHE A C 1
ATOM 765 O O . PHE A 1 92 ? -3.704 8.996 -0.022 1.00 89.75 92 PHE A O 1
ATOM 772 N N . PHE A 1 93 ? -3.433 8.890 -2.254 1.00 88.00 93 PHE A N 1
ATOM 773 C CA . PHE A 1 93 ? -3.209 10.326 -2.463 1.00 88.00 93 PHE A CA 1
ATOM 774 C C . PHE A 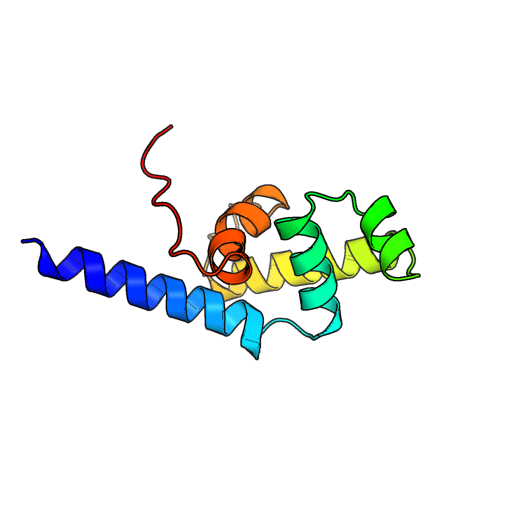1 93 ? -4.494 11.106 -2.781 1.00 88.00 93 PHE A C 1
ATOM 776 O O . PHE A 1 93 ? -4.447 12.328 -2.913 1.00 88.00 93 PHE A O 1
ATOM 783 N N . GLY A 1 94 ? -5.643 10.430 -2.890 1.00 82.38 94 GLY A N 1
ATOM 784 C CA . GLY A 1 94 ? -6.922 11.065 -3.222 1.00 82.38 94 GLY A CA 1
ATOM 785 C C . GLY A 1 94 ? -6.958 11.653 -4.636 1.00 82.38 94 GLY A C 1
ATOM 786 O O . GLY A 1 94 ? -7.702 12.598 -4.891 1.00 82.38 94 GLY A O 1
ATOM 787 N N . GLN A 1 95 ? -6.141 11.123 -5.545 1.00 76.69 95 GLN A N 1
ATOM 788 C CA . GLN A 1 95 ? -6.024 11.574 -6.930 1.00 76.69 95 GLN A CA 1
ATOM 789 C C . GLN A 1 95 ? -6.508 10.460 -7.869 1.00 76.69 95 GLN A C 1
ATOM 791 O O . GLN A 1 95 ? -6.353 9.284 -7.548 1.00 76.69 95 GLN A O 1
ATOM 796 N N . PRO A 1 96 ? -7.113 10.774 -9.026 1.00 65.94 96 PRO A N 1
ATOM 797 C CA . PRO A 1 96 ? -7.411 9.748 -10.020 1.00 65.94 96 PRO A CA 1
ATOM 798 C C . PRO A 1 96 ? -6.107 9.101 -10.521 1.00 65.94 96 PRO A C 1
ATOM 800 O O . PRO A 1 96 ? -5.072 9.778 -10.549 1.00 65.94 96 PRO A O 1
ATOM 803 N N . PRO A 1 97 ? -6.129 7.809 -10.911 1.00 63.00 97 PRO A N 1
ATOM 804 C CA . PRO A 1 97 ? -4.953 7.141 -11.452 1.00 63.00 97 PRO A CA 1
ATOM 805 C C . PRO A 1 97 ? -4.384 7.942 -12.611 1.00 63.00 97 PRO A C 1
ATOM 807 O O . PRO A 1 97 ? -5.111 8.263 -13.559 1.00 63.00 97 PRO A O 1
ATOM 810 N N . ARG A 1 98 ? -3.096 8.303 -12.500 1.00 60.91 98 ARG A N 1
ATOM 811 C CA . ARG A 1 98 ? -2.382 8.896 -13.626 1.00 60.91 98 ARG A CA 1
ATOM 812 C C . ARG A 1 98 ? -2.439 7.867 -14.742 1.00 60.91 98 ARG A C 1
ATOM 814 O O . ARG A 1 98 ? -2.076 6.716 -14.542 1.00 60.91 98 ARG A O 1
ATOM 821 N N . ASP A 1 99 ? -2.974 8.283 -15.876 1.00 54.41 99 ASP A N 1
ATOM 822 C CA . ASP A 1 99 ? -2.968 7.484 -17.087 1.00 54.41 99 ASP A CA 1
ATOM 823 C C . ASP A 1 99 ? -1.498 7.328 -17.509 1.00 54.41 99 ASP A C 1
ATOM 825 O O . ASP A 1 99 ? -0.926 8.229 -18.121 1.00 54.41 99 ASP A O 1
ATOM 829 N N . GLU A 1 100 ? -0.852 6.231 -17.106 1.00 51.22 100 GLU A N 1
ATOM 830 C CA . GLU A 1 100 ? 0.521 5.886 -17.504 1.00 51.22 100 GLU A CA 1
ATOM 831 C C . GLU A 1 100 ? 0.584 5.397 -18.966 1.00 51.22 100 GLU A C 1
ATOM 833 O O . GLU A 1 100 ? 1.486 4.655 -19.347 1.00 51.22 100 GLU A O 1
ATOM 838 N N . SER A 1 101 ? -0.321 5.856 -19.844 1.00 44.00 101 SER A N 1
ATOM 839 C CA . SER A 1 101 ? -0.122 5.761 -21.294 1.00 44.00 101 SER A CA 1
ATOM 840 C C . SER A 1 101 ? 0.964 6.752 -21.731 1.00 44.00 101 SER A C 1
ATOM 842 O O . SER A 1 101 ? 0.671 7.714 -22.441 1.00 44.00 101 SER A O 1
ATOM 844 N N . ARG A 1 102 ? 2.214 6.570 -21.290 1.00 42.16 102 ARG A N 1
ATOM 845 C CA . ARG A 1 102 ? 3.427 7.101 -21.939 1.00 42.16 102 ARG A CA 1
ATOM 846 C C . ARG A 1 102 ? 4.687 6.666 -21.194 1.00 42.16 102 ARG A C 1
ATOM 848 O O . ARG A 1 102 ? 4.929 7.121 -20.080 1.00 42.16 102 ARG A O 1
ATOM 855 N N . GLY A 1 103 ? 5.509 5.889 -21.892 1.00 37.62 103 GLY A N 1
ATOM 856 C CA . GLY A 1 103 ? 6.881 5.542 -21.541 1.00 37.62 103 GLY A CA 1
ATOM 857 C C . GLY A 1 103 ? 7.393 4.463 -22.466 1.00 37.62 103 GLY A C 1
ATOM 858 O O . GLY A 1 103 ? 7.500 3.322 -21.983 1.00 37.62 103 GLY A O 1
#

Radius of gyration: 14.47 Å; chains: 1; bounding box: 30×28×44 Å